Protein AF-A0A834L4Z8-F1 (afdb_monomer)

Foldseek 3Di:
DDDDDLVNLVVVLVVLVVVLVVLVVV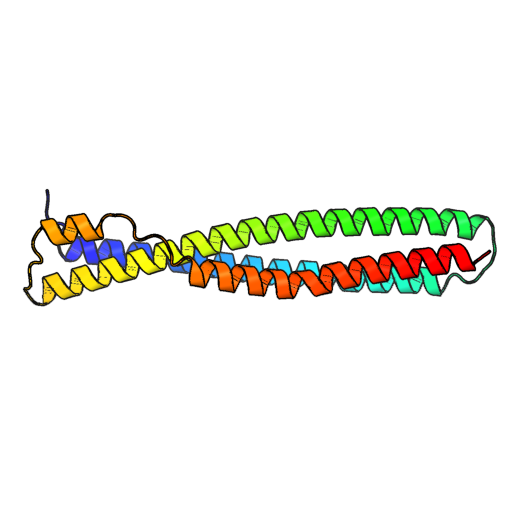LVVLVVVLVVLVVVLVVVLVVLVVVLVVPLDLDPVVLVVLVVSLVVLVVVVVVSVVVNVVSVVVNLVSVQVSLLSVVVSVVSVVVSVCVVVVNDDDVVVVVVVPPSDHRDVVVVVVVVVVVCVVVVVVVVVSVVSSVVSVVSSVVSD

Solvent-accessible surface area (backbone atoms only — not comparable to full-atom values): 9786 Å² total; per-residue (Å²): 132,86,81,78,50,72,67,56,52,52,52,53,51,53,52,50,52,54,54,49,54,53,51,52,53,52,52,54,50,52,51,53,52,50,51,52,54,51,54,53,48,54,54,50,53,52,52,53,51,51,56,58,68,71,62,77,65,93,48,75,67,49,56,56,52,50,56,52,51,51,53,49,51,52,52,51,51,52,50,47,53,52,51,51,52,53,49,47,56,52,50,52,52,51,50,51,55,48,55,52,52,52,50,55,50,51,53,52,49,52,50,53,52,32,59,73,69,69,51,77,72,57,71,70,58,52,59,63,62,64,55,75,74,71,78,61,63,63,63,55,50,54,51,52,50,53,53,48,63,60,46,48,60,53,53,51,49,52,53,51,51,52,49,51,52,50,50,58,64,60,72,73,111

Sequence (173 aa):
MEYLSVEQLKVKYKENSLTLGKQVKLVQYNETKAGQILVSYVLFVAVMFSLITSSSSSSFILQRIRWVLLSQILLISASFWLAITMVIKRLVGAKYHYELSLMVRQMLLEEILTVQNGQMKSPEQQQAGGRLAKPDPVRLRQWYTNLFAILSPLIAFTVLTLYACIVILLDGK

Nearest PDB structures (foldseek):
  8to0-assembly1_GU  TM=4.182E-01  e=1.068E+00  Mus musculus
  7rro-assembly1_D9  TM=4.859E-01  e=4.827E+00  Bos taurus
  8i4v-assembly1_A  TM=2.763E-01  e=3.650E+00  Saccharomyces cerevisiae S288C
  5nnv-assembly2_B  TM=2.037E-01  e=4.082E+00  Bacillus subtilis subsp. subtilis str. 168

Radius of gyration: 26.4 Å; Cα contacts (8 Å, |Δi|>4): 42; chains: 1; bounding box: 63×27×73 Å

Organism: Rhododendron simsii (NCBI:txid118357)

pLDDT: mean 80.58, std 8.71, range [48.0, 90.94]

Mean predicted aligned error: 8.44 Å

Secondary structure (DSSP, 8-state):
-PPPPHHHHHHHHHHHHHHHHHHHHHHHHHHHHHHHHHHHHHHHHHHHHHHHHH-----HHHHHHHHHHHHHHHHHHHHHHHHHHHHHHHHHHHHHHHHHHHHHHHHHHHHHHHHHTT----HHHHHHHTS-PPPPHHHHHHHHHHHHHHHHHHHHHHHHHHHHHHHHHHHT-

Structure (mmCIF, N/CA/C/O backbone):
data_AF-A0A834L4Z8-F1
#
_entry.id   AF-A0A834L4Z8-F1
#
loop_
_atom_site.group_PDB
_atom_site.id
_atom_site.type_symbol
_atom_site.label_atom_id
_atom_site.label_alt_id
_atom_site.label_comp_id
_atom_site.label_asym_id
_atom_site.label_entity_id
_atom_site.label_seq_id
_atom_site.pdbx_PDB_ins_code
_atom_site.Cartn_x
_atom_site.Cartn_y
_atom_site.Cartn_z
_atom_site.occupancy
_at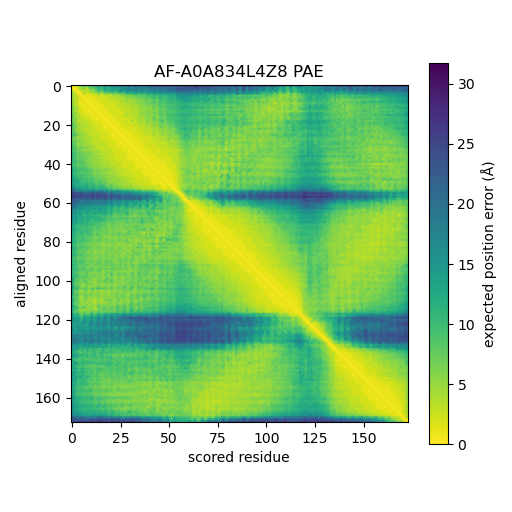om_site.B_iso_or_equiv
_atom_site.auth_seq_id
_atom_site.auth_comp_id
_atom_site.auth_asym_id
_atom_site.auth_atom_id
_atom_site.pdbx_PDB_model_num
ATOM 1 N N . MET A 1 1 ? -15.821 -10.600 40.705 1.00 48.00 1 MET A N 1
ATOM 2 C CA . MET A 1 1 ? -15.851 -9.778 39.480 1.00 48.00 1 MET A CA 1
ATOM 3 C C . MET A 1 1 ? -16.443 -8.441 39.872 1.00 48.00 1 MET A C 1
ATOM 5 O O . MET A 1 1 ? -17.597 -8.419 40.277 1.00 48.00 1 MET A O 1
ATOM 9 N N . GLU A 1 2 ? -15.650 -7.371 39.865 1.00 61.53 2 GLU A N 1
ATOM 10 C CA . GLU A 1 2 ? -16.188 -6.015 40.013 1.00 61.53 2 GLU A CA 1
ATOM 11 C C . GLU A 1 2 ? -16.971 -5.666 38.746 1.00 61.53 2 GLU A C 1
ATOM 13 O O . GLU A 1 2 ? -16.432 -5.735 37.641 1.00 61.53 2 GLU A O 1
ATOM 18 N N . TYR A 1 3 ? -18.252 -5.334 38.901 1.00 64.19 3 TYR A N 1
ATOM 19 C CA . TYR A 1 3 ? -19.038 -4.758 37.817 1.00 64.19 3 TYR A CA 1
ATOM 20 C C . TYR A 1 3 ? -18.479 -3.364 37.528 1.00 64.19 3 TYR A C 1
ATOM 22 O O . TYR A 1 3 ? -18.504 -2.500 38.405 1.00 64.19 3 TYR A O 1
ATOM 30 N N . LEU A 1 4 ? -17.959 -3.144 36.315 1.00 73.94 4 LEU A N 1
ATOM 31 C CA . LEU A 1 4 ? -17.589 -1.795 35.893 1.00 73.94 4 LEU A CA 1
ATOM 32 C C . LEU A 1 4 ? -18.843 -0.916 35.893 1.00 73.94 4 LEU A C 1
ATOM 34 O O . LEU A 1 4 ? -19.868 -1.290 35.319 1.00 73.94 4 LEU A O 1
ATOM 38 N N . SER A 1 5 ? -18.753 0.266 36.501 1.00 87.06 5 SER A N 1
ATOM 39 C CA . SER A 1 5 ? -19.861 1.219 36.476 1.00 87.06 5 SER A CA 1
ATOM 40 C C . SER A 1 5 ? -20.096 1.736 35.051 1.00 87.06 5 SER A C 1
ATOM 42 O O . SER A 1 5 ? -19.189 1.765 34.209 1.00 87.06 5 SER A O 1
ATOM 44 N N . VAL A 1 6 ? -21.320 2.185 34.769 1.00 82.56 6 VAL A N 1
ATOM 45 C CA . VAL A 1 6 ? -21.689 2.759 33.463 1.00 82.56 6 VAL A CA 1
ATOM 46 C C . VAL A 1 6 ? -20.774 3.937 33.099 1.00 82.56 6 VAL A C 1
ATOM 48 O O . VAL A 1 6 ? -20.424 4.121 31.930 1.00 82.56 6 VAL A O 1
ATOM 51 N N . GLU A 1 7 ? -20.331 4.718 34.086 1.00 86.06 7 GLU A N 1
ATOM 52 C CA . GLU A 1 7 ? -19.358 5.795 33.899 1.00 86.06 7 GLU A CA 1
ATOM 53 C C . GLU A 1 7 ? -18.013 5.266 33.396 1.00 86.06 7 GLU A C 1
ATOM 55 O O . GLU A 1 7 ? -17.454 5.827 32.450 1.00 86.06 7 GLU A O 1
ATOM 60 N N . GLN A 1 8 ? -17.510 4.165 33.961 1.00 88.31 8 GLN A N 1
ATOM 61 C CA . GLN A 1 8 ? -16.245 3.573 33.526 1.00 88.31 8 GLN A CA 1
ATOM 62 C C . GLN A 1 8 ? -16.332 3.042 32.086 1.00 88.31 8 GLN A C 1
ATOM 64 O O . GLN A 1 8 ? -15.398 3.249 31.305 1.00 88.31 8 GLN A O 1
ATOM 69 N N . LEU A 1 9 ? -17.464 2.445 31.681 1.00 82.06 9 LEU A N 1
ATOM 70 C CA . LEU A 1 9 ? -17.686 2.053 30.280 1.00 82.06 9 LEU A CA 1
ATOM 71 C C . LEU A 1 9 ? -17.689 3.260 29.334 1.00 82.06 9 LEU A C 1
ATOM 73 O O . LEU A 1 9 ? -17.072 3.206 28.268 1.00 82.06 9 LEU A O 1
ATOM 77 N N . LYS A 1 10 ? -18.335 4.370 29.718 1.00 85.62 10 LYS A N 1
ATOM 78 C CA . LYS A 1 10 ? -18.343 5.606 28.915 1.00 85.62 10 LYS A CA 1
ATOM 79 C C . LYS A 1 10 ? -16.939 6.187 28.748 1.00 85.62 10 LYS A C 1
ATOM 81 O O . LYS A 1 10 ? -16.583 6.607 27.644 1.00 85.62 10 LYS A O 1
ATOM 86 N N . VAL A 1 11 ? -16.131 6.186 29.811 1.00 90.94 11 VAL A N 1
ATOM 87 C CA . VAL A 1 11 ? -14.728 6.629 29.757 1.00 90.94 11 VAL A CA 1
ATOM 88 C C . VAL A 1 11 ? -13.924 5.741 28.806 1.00 90.94 11 VAL A C 1
ATOM 90 O O . VAL A 1 11 ? -13.293 6.258 27.882 1.00 90.94 11 VAL A O 1
ATOM 93 N N . LYS A 1 12 ? -14.028 4.414 28.947 1.00 84.38 12 LYS A N 1
ATOM 94 C CA . LYS A 1 12 ? -13.328 3.442 28.092 1.00 84.38 12 LYS A CA 1
ATOM 95 C C . LYS A 1 12 ? -13.736 3.557 26.620 1.00 84.38 12 LYS A C 1
ATOM 97 O O . LYS A 1 12 ? -12.896 3.486 25.724 1.00 84.38 12 LYS A O 1
ATOM 102 N N . TYR A 1 13 ? -15.018 3.796 26.351 1.00 83.75 13 TYR A N 1
ATOM 103 C CA . TYR A 1 13 ? -15.517 4.053 25.001 1.00 83.75 13 TYR A CA 1
ATOM 104 C C . TYR A 1 13 ? -14.911 5.329 24.395 1.00 83.75 13 TYR A C 1
ATOM 106 O O . TYR A 1 13 ? -14.468 5.322 23.242 1.00 83.75 13 TYR A O 1
ATOM 114 N N . LYS A 1 14 ? -14.847 6.420 25.170 1.00 89.44 14 LYS A N 1
ATOM 115 C CA . LYS A 1 14 ? -14.246 7.686 24.730 1.00 89.44 14 LYS A CA 1
ATOM 116 C C . LYS A 1 14 ? -12.755 7.518 24.430 1.00 89.44 14 LYS A C 1
ATOM 118 O O . LYS A 1 14 ? -12.295 7.980 23.386 1.00 89.44 14 LYS A O 1
ATOM 123 N N . GLU A 1 15 ? -12.022 6.809 25.281 1.00 88.81 15 GLU A N 1
ATOM 124 C CA . GLU A 1 15 ? -10.606 6.496 25.068 1.00 88.81 15 GLU A CA 1
ATOM 125 C C . GLU A 1 15 ? -10.387 5.664 23.795 1.00 88.81 15 GLU A C 1
ATOM 127 O O . GLU A 1 15 ? -9.592 6.044 22.930 1.00 88.81 15 GLU A O 1
ATOM 132 N N . ASN A 1 16 ? -11.169 4.597 23.603 1.00 81.81 16 ASN A N 1
ATOM 133 C CA . ASN A 1 16 ? -11.117 3.791 22.382 1.00 81.81 16 ASN A CA 1
ATOM 134 C C . ASN A 1 16 ? -11.416 4.620 21.127 1.00 81.81 16 ASN A C 1
ATOM 136 O O . ASN A 1 16 ? -10.770 4.426 20.097 1.00 81.81 16 ASN A O 1
ATOM 140 N N . SER A 1 17 ? -12.352 5.572 21.194 1.00 83.19 17 SER A N 1
ATOM 141 C CA . SER A 1 17 ? -12.667 6.445 20.056 1.00 83.19 17 SER A CA 1
ATOM 142 C C . SER A 1 17 ? -11.496 7.353 19.660 1.00 83.19 17 SER A C 1
ATOM 144 O O . SER A 1 17 ? -11.233 7.541 18.469 1.00 83.19 17 SER A O 1
ATOM 146 N N . LEU A 1 18 ? -10.741 7.856 20.644 1.00 89.75 18 LEU A N 1
ATOM 147 C CA . LEU A 1 18 ? -9.545 8.667 20.414 1.00 89.75 18 LEU A CA 1
ATOM 148 C C . LEU A 1 18 ? -8.426 7.833 19.783 1.00 89.75 18 LEU A C 1
ATOM 150 O O . LEU A 1 18 ? -7.789 8.277 18.824 1.00 89.75 18 LEU A O 1
ATOM 154 N N . THR A 1 19 ? -8.212 6.613 20.278 1.00 86.44 19 THR A N 1
ATOM 155 C CA . THR A 1 19 ? -7.220 5.678 19.728 1.00 86.44 19 THR A CA 1
ATOM 156 C C . THR A 1 19 ? -7.562 5.275 18.294 1.00 86.44 19 THR A C 1
ATOM 158 O O . THR A 1 19 ? -6.691 5.307 17.422 1.00 86.44 19 THR A O 1
ATOM 161 N N . LEU A 1 20 ? -8.839 5.000 18.013 1.00 84.31 20 LEU A N 1
ATOM 162 C CA . LEU A 1 20 ? -9.323 4.710 16.663 1.00 84.31 20 LEU A CA 1
ATOM 163 C C . LEU A 1 20 ? -9.071 5.893 15.717 1.00 84.31 20 LEU A C 1
ATOM 165 O O . LEU A 1 20 ? -8.568 5.705 14.613 1.00 84.31 20 LEU A O 1
ATOM 169 N N . GLY A 1 21 ? -9.353 7.121 16.164 1.00 85.69 21 GLY A N 1
ATOM 170 C CA . GLY A 1 21 ? -9.096 8.330 15.380 1.00 85.69 21 GLY A CA 1
ATOM 171 C C . GLY A 1 21 ? -7.621 8.494 15.000 1.00 85.69 21 GLY A C 1
ATOM 172 O O . GLY A 1 21 ? -7.310 8.861 13.866 1.00 85.69 21 GLY A O 1
ATOM 173 N N . LYS A 1 22 ? -6.694 8.167 15.912 1.00 88.25 22 LYS A N 1
ATOM 174 C CA . LYS A 1 22 ? -5.250 8.161 15.618 1.00 88.25 22 LYS A CA 1
ATOM 175 C C . LYS A 1 22 ? -4.880 7.088 14.589 1.00 88.25 22 LYS A C 1
ATOM 177 O O . LYS A 1 22 ? -4.112 7.375 13.672 1.00 88.25 22 LYS A O 1
ATOM 182 N N . GLN A 1 23 ? -5.442 5.883 14.700 1.00 81.56 23 GLN A N 1
ATOM 183 C CA . GLN A 1 23 ? -5.189 4.800 13.742 1.00 81.56 23 GLN A CA 1
ATOM 184 C C . GLN A 1 23 ? -5.714 5.126 12.341 1.00 81.56 23 GLN A C 1
ATOM 186 O O . GLN A 1 23 ? -4.998 4.909 11.369 1.00 81.56 23 GLN A O 1
ATOM 191 N N . VAL A 1 24 ? -6.912 5.710 12.226 1.00 83.81 24 VAL A N 1
ATOM 192 C CA . VAL A 1 24 ? -7.477 6.128 10.930 1.00 83.81 24 VAL A CA 1
ATOM 193 C C . VAL A 1 24 ? -6.555 7.129 10.231 1.00 83.81 24 VAL A C 1
ATOM 195 O O . VAL A 1 24 ? -6.238 6.952 9.056 1.00 83.81 24 VAL A O 1
ATOM 198 N N . LYS A 1 25 ? -6.046 8.128 10.964 1.00 88.94 25 LYS A N 1
ATOM 199 C CA . LYS A 1 25 ? -5.085 9.099 10.417 1.00 88.94 25 LYS A CA 1
ATOM 200 C C . LYS A 1 25 ? -3.780 8.437 9.966 1.00 88.94 25 LYS A C 1
ATOM 202 O O . LYS A 1 25 ? -3.255 8.790 8.915 1.00 88.94 25 LYS A O 1
ATOM 207 N N . LEU A 1 26 ? -3.265 7.465 10.726 1.00 83.25 26 LEU A N 1
ATOM 208 C CA . LEU A 1 26 ? -2.064 6.708 10.348 1.00 83.25 26 LEU A CA 1
ATOM 209 C C . LEU A 1 26 ? -2.276 5.870 9.082 1.00 83.25 26 LEU A C 1
ATOM 211 O O . LEU A 1 26 ? -1.379 5.804 8.243 1.00 83.25 26 LEU A O 1
ATOM 215 N N . VAL A 1 27 ? -3.448 5.248 8.928 1.00 80.81 27 VAL A N 1
ATOM 216 C CA . VAL A 1 27 ? -3.799 4.490 7.720 1.00 80.81 27 VAL A CA 1
ATOM 217 C C . VAL A 1 27 ? -3.859 5.420 6.509 1.00 80.81 27 VAL A C 1
ATOM 219 O O . VAL A 1 27 ? -3.163 5.158 5.533 1.00 80.81 27 VAL A O 1
ATOM 222 N N . 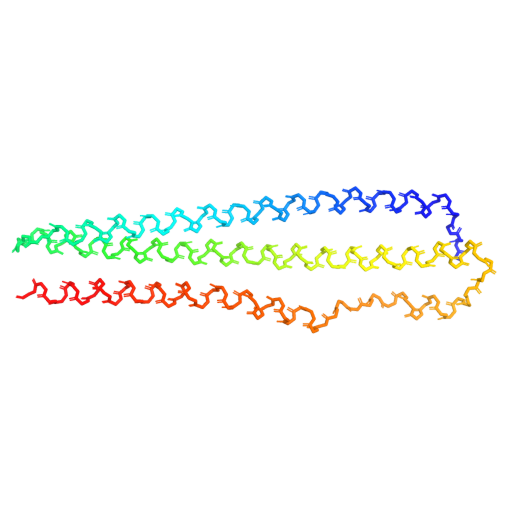GLN A 1 28 ? -4.580 6.543 6.602 1.00 85.62 28 GLN A N 1
ATOM 223 C CA . GLN A 1 28 ? -4.676 7.530 5.517 1.00 85.62 28 GLN A CA 1
ATOM 224 C C . GLN A 1 28 ? -3.314 8.124 5.133 1.00 85.62 28 GLN A C 1
ATOM 226 O O . GLN A 1 28 ? -3.005 8.290 3.951 1.00 85.62 28 GLN A O 1
ATOM 231 N N . TYR A 1 29 ? -2.468 8.419 6.123 1.00 86.94 29 TYR A N 1
ATOM 232 C CA . TYR A 1 29 ? -1.110 8.898 5.879 1.00 86.94 29 TYR A CA 1
ATOM 233 C C . TYR A 1 29 ? -0.268 7.858 5.126 1.00 86.94 29 TYR A C 1
ATOM 235 O O . TYR A 1 29 ? 0.390 8.187 4.139 1.00 86.94 29 TYR A O 1
ATOM 243 N N . ASN A 1 30 ? -0.308 6.592 5.557 1.00 80.50 30 ASN A N 1
ATOM 244 C CA . ASN A 1 30 ? 0.426 5.513 4.896 1.00 80.50 30 ASN A CA 1
ATOM 245 C C . ASN A 1 30 ? -0.098 5.233 3.483 1.00 80.50 30 ASN A C 1
ATOM 247 O O . ASN A 1 30 ? 0.703 4.960 2.594 1.00 80.50 30 ASN A O 1
ATOM 251 N N . GLU A 1 31 ? -1.408 5.333 3.266 1.00 79.88 31 GLU A N 1
AT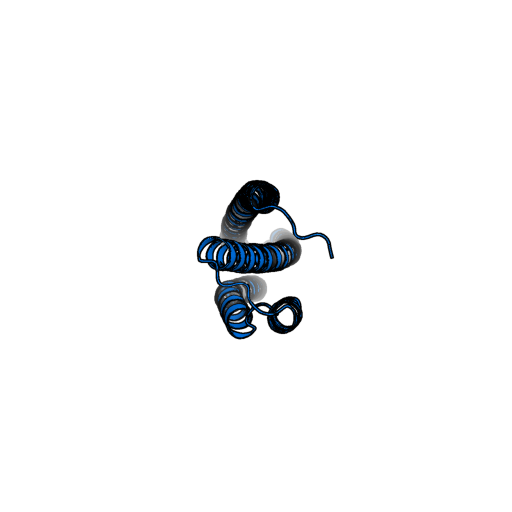OM 252 C CA . GLU A 1 31 ? -2.041 5.200 1.952 1.00 79.88 31 GLU A CA 1
ATOM 253 C C . GLU A 1 31 ? -1.585 6.313 0.999 1.00 79.88 31 GLU A C 1
ATOM 255 O O . GLU A 1 31 ? -1.117 6.036 -0.105 1.00 79.88 31 GLU A O 1
ATOM 260 N N . THR A 1 32 ? -1.593 7.564 1.466 1.00 87.25 32 THR A N 1
ATOM 261 C CA . THR A 1 32 ? -1.098 8.715 0.694 1.00 87.25 32 THR A CA 1
ATOM 262 C C . THR A 1 32 ? 0.383 8.550 0.348 1.00 87.25 32 THR A C 1
ATOM 264 O O . THR A 1 32 ? 0.792 8.754 -0.795 1.00 87.25 32 THR A O 1
ATOM 267 N N . LYS A 1 33 ? 1.199 8.124 1.319 1.00 84.38 33 LYS A N 1
ATOM 268 C CA . LYS A 1 33 ? 2.632 7.884 1.122 1.00 84.38 33 LYS A CA 1
ATOM 269 C C . LYS A 1 33 ? 2.896 6.743 0.136 1.00 84.38 33 LYS A C 1
ATOM 271 O O . LYS A 1 33 ? 3.808 6.847 -0.680 1.00 84.38 33 LYS A O 1
ATOM 276 N N . ALA A 1 34 ? 2.098 5.676 0.181 1.00 80.62 34 ALA A N 1
ATOM 277 C CA . ALA A 1 34 ? 2.165 4.583 -0.786 1.00 80.62 34 ALA A CA 1
ATOM 278 C C . ALA A 1 34 ? 1.857 5.080 -2.205 1.00 80.62 34 ALA A C 1
ATOM 280 O O . ALA A 1 34 ? 2.602 4.774 -3.135 1.00 80.62 34 ALA A O 1
ATOM 281 N N . GLY A 1 35 ? 0.814 5.904 -2.350 1.00 83.38 35 GLY A N 1
ATOM 282 C CA . GLY A 1 35 ? 0.462 6.546 -3.615 1.00 83.38 35 GLY A CA 1
ATOM 283 C C . GLY A 1 35 ? 1.586 7.432 -4.155 1.00 83.38 35 GLY A C 1
ATOM 284 O O . GLY A 1 35 ? 1.944 7.326 -5.324 1.00 83.38 35 GLY A O 1
ATOM 285 N N . GLN A 1 36 ? 2.215 8.244 -3.303 1.00 86.44 36 GLN A N 1
ATOM 286 C CA . GLN A 1 36 ? 3.358 9.076 -3.699 1.00 86.44 36 GLN A CA 1
ATOM 287 C C . GLN A 1 36 ? 4.558 8.248 -4.182 1.00 86.44 36 GLN A C 1
ATOM 289 O O . GLN A 1 36 ? 5.168 8.601 -5.189 1.00 86.44 36 GLN A O 1
ATOM 294 N N . ILE A 1 37 ? 4.881 7.142 -3.499 1.00 83.25 37 ILE A N 1
ATOM 295 C CA . ILE A 1 37 ? 5.957 6.221 -3.910 1.00 83.25 37 ILE A CA 1
ATOM 296 C C . ILE A 1 37 ? 5.628 5.558 -5.255 1.00 83.25 37 ILE A C 1
ATOM 298 O O . ILE A 1 37 ? 6.510 5.375 -6.091 1.00 83.25 37 ILE A O 1
ATOM 302 N N . LEU A 1 38 ? 4.361 5.208 -5.483 1.00 83.19 38 LEU A N 1
ATOM 303 C CA . LEU A 1 38 ? 3.918 4.631 -6.748 1.00 83.19 38 LEU A CA 1
ATOM 304 C C . LEU A 1 38 ? 4.068 5.630 -7.903 1.00 83.19 38 LEU A C 1
ATOM 306 O O . LEU A 1 38 ? 4.641 5.291 -8.936 1.00 83.19 38 LEU A O 1
ATOM 310 N N . VAL A 1 39 ? 3.600 6.868 -7.717 1.00 84.88 39 VAL A N 1
ATOM 311 C CA . VAL A 1 39 ? 3.697 7.927 -8.734 1.00 84.88 39 VAL A CA 1
ATOM 312 C C . VAL A 1 39 ? 5.157 8.249 -9.054 1.00 84.88 39 VAL A C 1
ATOM 314 O O . VAL A 1 39 ? 5.516 8.347 -10.228 1.00 84.88 39 VAL A O 1
ATOM 317 N N . SER A 1 40 ? 6.020 8.366 -8.039 1.00 86.06 40 SER A N 1
ATOM 318 C CA . SER A 1 40 ? 7.442 8.648 -8.259 1.00 86.06 40 SER A CA 1
ATOM 319 C C . SER A 1 40 ? 8.155 7.512 -8.995 1.00 86.06 40 SER A C 1
ATOM 321 O O . SER A 1 40 ? 8.965 7.782 -9.881 1.00 86.06 40 SER A O 1
ATOM 323 N N . TYR A 1 41 ? 7.811 6.254 -8.702 1.00 86.56 41 TYR A N 1
ATOM 324 C CA . TYR A 1 41 ? 8.338 5.095 -9.422 1.00 86.56 41 TYR A CA 1
ATOM 325 C C . TYR A 1 41 ? 7.931 5.094 -10.900 1.00 86.56 41 TYR A C 1
ATOM 327 O O . TYR A 1 41 ? 8.790 4.934 -11.765 1.00 86.56 41 TYR A O 1
ATOM 335 N N . VAL A 1 42 ? 6.649 5.322 -11.208 1.00 83.69 42 VAL A N 1
ATOM 336 C CA . VAL A 1 42 ? 6.153 5.350 -12.596 1.00 83.69 42 VAL A CA 1
ATOM 337 C C . VAL A 1 42 ? 6.823 6.464 -13.403 1.00 83.69 42 VAL A C 1
ATOM 339 O O . VAL A 1 42 ? 7.287 6.218 -14.517 1.00 83.69 42 VAL A O 1
ATOM 342 N N . LEU A 1 43 ? 6.939 7.667 -12.830 1.00 86.88 43 LEU A N 1
ATOM 343 C CA . LEU A 1 43 ? 7.640 8.784 -13.471 1.00 86.88 43 LEU A CA 1
ATOM 344 C C . LEU A 1 43 ? 9.114 8.458 -13.721 1.00 86.88 43 LEU A C 1
ATOM 346 O O . LEU A 1 43 ? 9.623 8.704 -14.813 1.00 86.88 43 LEU A O 1
ATOM 350 N N . PHE A 1 44 ? 9.793 7.863 -12.740 1.00 85.25 44 PHE A N 1
ATOM 351 C CA . PHE A 1 44 ? 11.189 7.469 -12.884 1.00 85.25 44 PHE A CA 1
ATOM 352 C C . PHE A 1 44 ? 11.384 6.440 -14.008 1.00 85.25 44 PHE A C 1
ATOM 354 O O . PHE A 1 44 ? 12.264 6.608 -14.853 1.00 85.25 44 P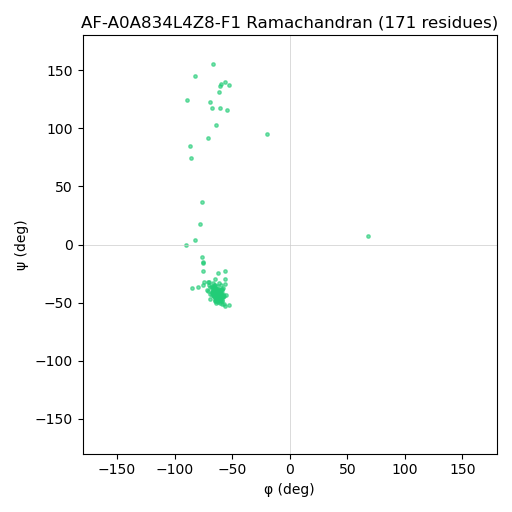HE A O 1
ATOM 361 N N . VAL A 1 45 ? 10.539 5.404 -14.062 1.00 83.50 45 VAL A N 1
ATOM 362 C CA . VAL A 1 45 ? 10.580 4.390 -15.128 1.00 83.50 45 VAL A CA 1
ATOM 363 C C . VAL A 1 45 ? 10.356 5.028 -16.503 1.00 83.50 45 VAL A C 1
ATOM 365 O O . VAL A 1 45 ? 11.097 4.721 -17.436 1.00 83.50 45 VAL A O 1
ATOM 368 N N . ALA A 1 46 ? 9.404 5.958 -16.630 1.00 83.12 46 ALA A N 1
ATOM 369 C CA . ALA A 1 46 ? 9.137 6.664 -17.884 1.00 83.12 46 ALA A CA 1
ATOM 370 C C . ALA A 1 46 ? 10.327 7.525 -18.356 1.00 83.12 46 ALA A C 1
ATOM 372 O O . ALA A 1 46 ? 10.662 7.524 -19.546 1.00 83.12 46 ALA A O 1
ATOM 373 N N . VAL A 1 47 ? 11.005 8.220 -17.434 1.00 86.38 47 VAL A N 1
ATOM 374 C CA . VAL A 1 47 ? 12.220 8.996 -17.740 1.00 86.38 47 VAL A CA 1
ATOM 375 C C . VAL A 1 47 ? 13.344 8.076 -18.211 1.00 86.38 47 VAL A C 1
ATOM 377 O O . VAL A 1 47 ? 13.938 8.324 -19.259 1.00 86.38 47 VAL A O 1
ATOM 380 N N . MET A 1 48 ? 13.603 6.981 -17.491 1.00 80.38 48 MET A N 1
ATOM 381 C CA . MET A 1 48 ? 14.644 6.020 -17.871 1.00 80.38 48 MET A CA 1
ATOM 382 C C . MET A 1 48 ? 14.365 5.389 -19.237 1.00 80.38 48 MET A C 1
ATOM 384 O O . MET A 1 48 ? 15.270 5.279 -20.062 1.00 80.38 48 MET A O 1
ATOM 388 N N . PHE A 1 49 ? 13.110 5.033 -19.514 1.00 78.94 49 PHE A N 1
ATOM 389 C CA . PHE A 1 49 ? 12.707 4.492 -20.809 1.00 78.94 49 PHE A CA 1
ATOM 390 C C . PHE A 1 49 ? 12.918 5.500 -21.953 1.00 78.94 49 PHE A C 1
ATOM 392 O O . PHE A 1 49 ? 13.432 5.146 -23.016 1.00 78.94 49 PHE A O 1
ATOM 399 N N . SER A 1 50 ? 12.608 6.778 -21.718 1.00 81.19 50 SER A N 1
ATOM 400 C CA . SER A 1 50 ? 12.842 7.862 -22.686 1.00 81.19 50 SER A CA 1
ATOM 401 C C . SER A 1 50 ? 14.337 8.081 -22.967 1.00 81.19 50 SER A C 1
ATOM 403 O O . SER A 1 50 ? 14.738 8.298 -24.115 1.00 81.19 50 SER A O 1
ATOM 405 N N . LEU A 1 51 ? 15.188 7.962 -21.942 1.00 81.56 51 LEU A N 1
ATOM 406 C CA . LEU A 1 51 ? 16.647 8.043 -22.090 1.00 81.56 51 LEU A CA 1
ATOM 407 C C . LEU A 1 51 ? 17.210 6.868 -22.899 1.00 81.56 51 LEU A C 1
ATOM 409 O O . LEU A 1 51 ? 18.093 7.061 -23.731 1.00 81.56 51 LEU A O 1
ATOM 413 N N . ILE A 1 52 ? 16.677 5.659 -22.697 1.00 78.25 52 ILE A N 1
ATOM 414 C CA . ILE A 1 52 ? 17.079 4.475 -23.469 1.00 78.25 52 ILE A CA 1
ATOM 415 C C . ILE A 1 52 ? 16.675 4.630 -24.939 1.00 78.25 52 ILE A C 1
ATOM 417 O O . ILE A 1 52 ? 17.487 4.371 -25.826 1.00 78.25 52 ILE A O 1
ATOM 421 N N . THR A 1 53 ? 15.450 5.093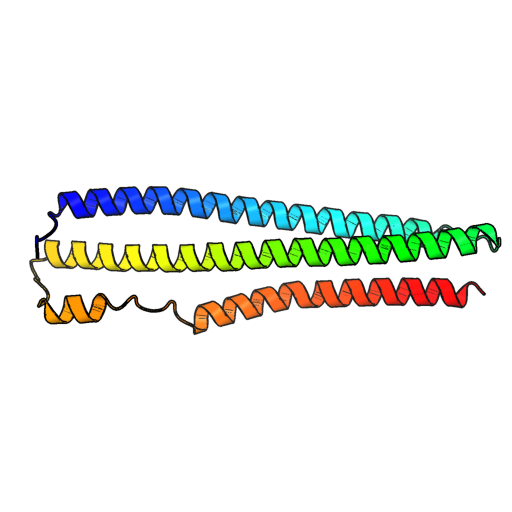 -25.196 1.00 79.56 53 THR A N 1
ATOM 422 C CA . THR A 1 53 ? 14.889 5.199 -26.555 1.00 79.56 53 THR A CA 1
ATOM 423 C C . THR A 1 53 ? 15.561 6.294 -27.389 1.00 79.56 53 THR A C 1
ATOM 425 O O . THR A 1 53 ? 15.753 6.127 -28.589 1.00 79.56 53 THR A O 1
ATOM 428 N N . SER A 1 54 ? 15.970 7.405 -26.769 1.00 78.94 54 SER A N 1
ATOM 429 C CA . SER A 1 54 ? 16.647 8.512 -27.469 1.00 78.94 54 SER A CA 1
ATOM 430 C C . SER A 1 54 ? 18.114 8.222 -27.826 1.00 78.94 54 SER A C 1
ATOM 432 O O . SER A 1 54 ? 18.695 8.897 -28.676 1.00 78.94 54 SER A O 1
ATOM 434 N N . SER A 1 55 ? 18.722 7.196 -27.225 1.00 68.19 55 SER A N 1
ATOM 435 C CA . SER A 1 55 ? 20.111 6.791 -27.466 1.00 68.19 55 SER A CA 1
ATOM 436 C C . SER A 1 55 ? 20.224 5.843 -28.673 1.00 68.19 55 SER A C 1
ATOM 438 O O . SER A 1 55 ? 20.414 4.636 -28.514 1.00 68.19 55 SER A O 1
ATOM 440 N N . SER A 1 56 ? 20.091 6.373 -29.895 1.00 61.66 56 SER A N 1
ATOM 441 C CA . SER A 1 56 ? 20.126 5.591 -31.150 1.00 61.66 56 SER A CA 1
ATOM 442 C C . SER A 1 56 ? 21.520 5.415 -31.782 1.00 61.66 56 SER A C 1
ATOM 444 O O . SER A 1 56 ? 21.642 4.769 -32.819 1.00 61.66 56 SER A O 1
ATOM 446 N N . SER A 1 57 ? 22.588 5.959 -31.188 1.00 64.94 57 SER A N 1
ATOM 447 C CA . SER A 1 57 ? 23.925 5.953 -31.807 1.00 64.94 57 SER A CA 1
ATOM 448 C C . SER A 1 57 ? 24.747 4.703 -31.448 1.00 64.94 57 SER A C 1
ATOM 450 O O . SER A 1 57 ? 24.995 4.413 -30.279 1.00 64.94 57 SER A O 1
ATOM 452 N N . SER A 1 58 ? 25.214 3.961 -32.452 1.00 64.25 58 SER A N 1
ATOM 453 C CA . SER A 1 58 ? 25.843 2.632 -32.346 1.00 64.25 58 SER A CA 1
ATOM 454 C C . SER A 1 58 ? 27.300 2.631 -31.845 1.00 64.25 58 SER A C 1
ATOM 456 O O . SER A 1 58 ? 28.130 1.856 -32.322 1.00 64.25 58 SER A O 1
ATOM 458 N N . SER A 1 59 ? 27.661 3.507 -30.905 1.00 76.25 59 SER A N 1
ATOM 459 C CA . SER A 1 59 ? 29.022 3.507 -30.354 1.00 76.25 59 SER A CA 1
ATOM 460 C C . SER A 1 59 ? 29.187 2.458 -29.247 1.00 76.25 59 SER A C 1
ATOM 462 O O . SER A 1 59 ? 28.296 2.233 -28.426 1.00 76.25 59 SER A O 1
ATOM 464 N N . PHE A 1 60 ? 30.374 1.851 -29.163 1.00 72.62 60 PHE A N 1
ATOM 465 C CA . PHE A 1 60 ? 30.744 0.893 -28.109 1.00 72.62 60 PHE A CA 1
ATOM 466 C C . PHE A 1 60 ? 30.580 1.482 -26.689 1.00 72.62 60 PHE A C 1
ATOM 468 O O . PHE A 1 60 ? 30.254 0.783 -25.728 1.00 72.62 60 PHE A O 1
ATOM 475 N N . ILE A 1 61 ? 30.745 2.805 -26.563 1.00 75.50 61 ILE A N 1
ATOM 476 C CA . ILE A 1 61 ? 30.537 3.562 -25.323 1.00 75.50 61 ILE A CA 1
ATOM 477 C C . ILE A 1 61 ? 29.053 3.542 -24.920 1.00 75.50 61 ILE A C 1
ATOM 479 O O . ILE A 1 61 ? 28.743 3.299 -23.751 1.00 75.50 61 ILE A O 1
ATOM 483 N N . LEU A 1 62 ? 28.130 3.705 -25.878 1.00 74.25 62 LEU A N 1
ATOM 484 C CA . LEU A 1 62 ? 26.688 3.612 -25.625 1.00 74.25 62 LEU A CA 1
ATOM 485 C C . LEU A 1 62 ? 26.270 2.213 -25.158 1.00 74.25 62 LEU A C 1
ATOM 487 O O . LEU A 1 62 ? 25.409 2.099 -24.285 1.00 74.25 62 LEU A O 1
ATOM 491 N N . GLN A 1 63 ? 26.895 1.150 -25.670 1.00 77.75 63 GLN A N 1
ATOM 492 C CA . GLN A 1 63 ? 26.593 -0.215 -25.232 1.00 77.75 63 GLN A CA 1
ATOM 493 C C . GLN A 1 63 ? 26.945 -0.436 -23.753 1.00 77.75 63 GLN A C 1
ATOM 495 O O . GLN A 1 63 ? 26.166 -1.041 -23.017 1.00 77.75 63 GLN A O 1
ATOM 500 N N . ARG A 1 64 ? 28.082 0.090 -23.279 1.00 79.81 64 ARG A N 1
ATOM 501 C CA . ARG A 1 64 ? 28.469 -0.017 -21.861 1.00 79.81 64 ARG A CA 1
ATOM 502 C C . ARG A 1 64 ? 27.525 0.776 -20.953 1.00 79.81 64 ARG A C 1
ATOM 504 O O . ARG A 1 64 ? 27.116 0.266 -19.913 1.00 79.81 64 ARG A O 1
ATOM 511 N N . ILE A 1 65 ? 27.138 1.983 -21.371 1.00 82.38 65 ILE A N 1
ATOM 512 C CA . ILE A 1 65 ? 26.172 2.833 -20.652 1.00 82.38 65 ILE A CA 1
ATOM 513 C C . ILE A 1 65 ? 24.808 2.135 -20.547 1.00 82.38 65 ILE A C 1
ATOM 515 O O . ILE A 1 65 ? 24.197 2.118 -19.482 1.00 82.38 65 ILE A O 1
ATOM 519 N N . ARG A 1 66 ? 24.362 1.483 -21.623 1.00 78.81 66 ARG A N 1
ATOM 520 C CA . ARG A 1 66 ? 23.114 0.712 -21.686 1.00 78.81 66 ARG A CA 1
ATOM 521 C C . ARG A 1 66 ? 23.023 -0.402 -20.630 1.00 78.81 66 ARG A C 1
ATOM 523 O O . ARG A 1 66 ? 21.996 -0.519 -19.964 1.00 78.81 66 ARG A O 1
ATOM 530 N N . TRP A 1 67 ? 24.092 -1.173 -20.412 1.00 82.56 67 TRP A N 1
ATOM 531 C CA . TRP A 1 67 ? 24.125 -2.205 -19.360 1.00 82.56 67 TRP A CA 1
ATOM 532 C C . TRP A 1 67 ? 24.090 -1.622 -17.944 1.00 82.56 67 TRP A C 1
ATOM 534 O O . TRP A 1 67 ? 23.440 -2.185 -17.061 1.00 82.56 67 TRP A O 1
ATOM 544 N N . VAL A 1 68 ? 24.748 -0.478 -17.727 1.00 85.06 68 VAL A N 1
ATOM 545 C CA . VAL A 1 68 ? 24.693 0.237 -16.442 1.00 85.06 68 VAL A CA 1
ATOM 546 C C . VAL A 1 68 ? 23.267 0.721 -16.162 1.00 85.06 68 VAL A C 1
ATOM 548 O O . VAL A 1 68 ? 22.762 0.507 -15.060 1.00 85.06 68 VAL A O 1
ATOM 551 N N . LEU A 1 69 ? 22.580 1.282 -17.165 1.00 81.75 69 LEU A N 1
ATOM 552 C CA . LEU A 1 69 ? 21.177 1.696 -17.047 1.00 81.75 69 LEU A CA 1
ATOM 553 C C . LEU A 1 69 ? 20.252 0.509 -16.745 1.00 81.75 69 LEU A C 1
ATOM 555 O O . LEU A 1 69 ? 19.393 0.620 -15.872 1.00 81.75 69 LEU A O 1
ATOM 559 N N . LEU A 1 70 ? 20.453 -0.643 -17.396 1.00 82.56 70 LEU A N 1
ATOM 560 C CA . LEU A 1 70 ? 19.687 -1.860 -17.103 1.00 82.56 70 LEU A CA 1
ATOM 561 C C . LEU A 1 70 ? 19.888 -2.318 -15.650 1.00 82.56 70 LEU A C 1
ATOM 563 O O . LEU A 1 70 ? 18.916 -2.598 -14.947 1.00 82.56 70 LEU A O 1
ATOM 567 N N . SER A 1 71 ? 21.139 -2.352 -15.182 1.00 87.00 71 SER A N 1
ATOM 568 C CA . SER A 1 71 ? 21.458 -2.696 -13.793 1.00 87.00 71 SER A CA 1
ATOM 569 C C . SER A 1 71 ? 20.803 -1.726 -12.807 1.00 87.00 71 SER A C 1
ATOM 571 O O . SER A 1 71 ? 20.310 -2.146 -11.760 1.00 87.00 71 SER A O 1
ATOM 573 N N . GLN A 1 72 ? 20.773 -0.433 -13.134 1.00 84.00 72 GLN A N 1
ATOM 574 C CA . GLN A 1 72 ? 20.133 0.585 -12.307 1.00 84.00 72 GLN A CA 1
ATOM 575 C C . GLN A 1 72 ? 18.607 0.406 -12.261 1.00 84.00 72 GLN A C 1
ATOM 577 O O . GLN A 1 72 ? 18.018 0.497 -11.185 1.00 84.00 72 GLN A O 1
ATOM 582 N N . ILE A 1 73 ? 17.967 0.085 -13.392 1.00 85.38 73 ILE A N 1
ATOM 583 C CA . ILE A 1 73 ? 16.525 -0.211 -13.459 1.00 85.38 73 ILE A CA 1
ATOM 584 C C . ILE A 1 73 ? 16.180 -1.431 -12.600 1.00 85.38 73 ILE A C 1
ATOM 586 O O . ILE A 1 73 ? 15.221 -1.381 -11.829 1.00 85.38 73 ILE A O 1
ATOM 590 N N . LEU A 1 74 ? 16.978 -2.502 -12.680 1.00 86.44 74 LEU A N 1
ATOM 591 C CA . LEU A 1 74 ? 16.800 -3.697 -11.851 1.00 86.44 74 LEU A CA 1
ATOM 592 C C . LEU A 1 74 ? 16.912 -3.375 -10.357 1.00 86.44 74 LEU A C 1
ATOM 594 O O . LEU A 1 74 ? 16.045 -3.775 -9.579 1.00 86.44 74 LEU A O 1
ATOM 598 N N . LEU A 1 75 ? 17.933 -2.611 -9.957 1.00 88.06 75 LEU A N 1
ATOM 599 C CA . LEU A 1 75 ? 18.142 -2.235 -8.557 1.00 88.06 75 LEU A CA 1
ATOM 600 C C . LEU A 1 75 ? 16.984 -1.384 -8.013 1.00 88.06 75 LEU A C 1
ATOM 602 O O . LEU A 1 75 ? 16.522 -1.594 -6.888 1.00 88.06 75 LEU A O 1
ATOM 606 N N . ILE A 1 76 ? 16.486 -0.441 -8.814 1.00 85.69 76 ILE A N 1
ATOM 607 C CA . ILE A 1 76 ? 15.375 0.437 -8.432 1.00 85.69 76 ILE A CA 1
ATOM 608 C C . ILE A 1 76 ? 14.061 -0.338 -8.384 1.00 85.69 76 ILE A C 1
ATOM 610 O O . ILE A 1 76 ? 13.291 -0.163 -7.443 1.00 85.69 76 ILE A O 1
ATOM 614 N N . SER A 1 77 ? 13.826 -1.246 -9.334 1.00 87.12 77 SER A N 1
ATOM 615 C CA . SER A 1 77 ? 12.674 -2.148 -9.297 1.00 87.12 77 SER A CA 1
ATOM 616 C C . SER A 1 77 ? 12.696 -3.029 -8.045 1.00 87.12 77 SER A C 1
ATOM 618 O O . SER A 1 77 ? 11.703 -3.086 -7.323 1.00 87.12 77 SER A O 1
ATOM 620 N N . ALA A 1 78 ? 13.836 -3.641 -7.711 1.00 87.25 78 ALA A N 1
ATOM 621 C CA . ALA A 1 78 ? 13.979 -4.439 -6.494 1.00 87.25 78 ALA A CA 1
ATOM 622 C C . ALA A 1 78 ? 13.735 -3.604 -5.223 1.00 87.25 78 ALA A C 1
ATOM 624 O O . ALA A 1 78 ? 12.999 -4.022 -4.327 1.00 87.25 78 ALA A O 1
ATOM 625 N N . SER A 1 79 ? 14.294 -2.391 -5.167 1.00 87.25 79 SER A N 1
ATOM 626 C CA . SER A 1 79 ? 14.089 -1.453 -4.054 1.00 87.25 79 SER A CA 1
ATOM 627 C C . SER A 1 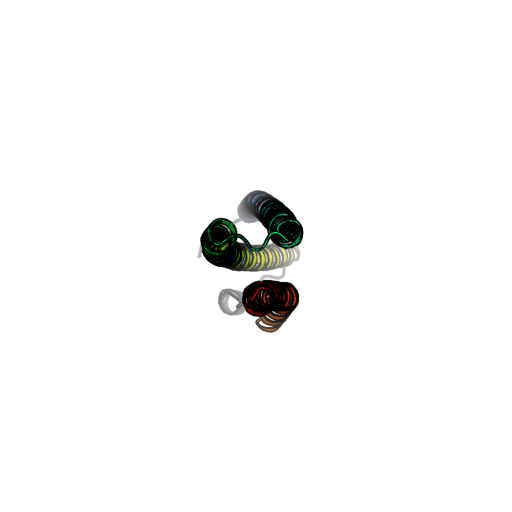79 ? 12.618 -1.053 -3.910 1.00 87.25 79 SER A C 1
ATOM 629 O O . SER A 1 79 ? 12.087 -1.003 -2.799 1.00 87.25 79 SER A O 1
ATOM 631 N N . PHE A 1 80 ? 11.932 -0.827 -5.030 1.00 86.25 80 PHE A N 1
ATOM 632 C CA . PHE A 1 80 ? 10.503 -0.540 -5.071 1.00 86.25 80 PHE A CA 1
ATOM 633 C C . PHE A 1 80 ? 9.665 -1.721 -4.556 1.00 86.25 80 PHE A C 1
ATOM 635 O O . PHE A 1 80 ? 8.789 -1.525 -3.713 1.00 86.25 80 PHE A O 1
ATOM 642 N N . TRP A 1 81 ? 9.977 -2.953 -4.969 1.00 87.25 81 TRP A N 1
ATOM 643 C CA . TRP A 1 81 ? 9.320 -4.163 -4.459 1.00 87.25 81 TRP A CA 1
ATOM 644 C C . TRP A 1 81 ? 9.528 -4.358 -2.949 1.00 87.25 81 TRP A C 1
ATOM 646 O O . TRP A 1 81 ? 8.605 -4.741 -2.223 1.00 87.25 81 TRP A O 1
ATOM 656 N N . LEU A 1 82 ? 10.712 -4.045 -2.425 1.00 87.69 82 LEU A N 1
ATOM 657 C CA . LEU A 1 82 ? 10.946 -4.059 -0.979 1.00 87.69 82 LEU A CA 1
ATOM 658 C C . LEU A 1 82 ? 10.120 -2.983 -0.261 1.00 87.69 82 LEU A C 1
ATOM 660 O O . LEU A 1 82 ? 9.474 -3.270 0.749 1.00 87.69 82 LEU A O 1
ATOM 664 N N . ALA A 1 83 ? 10.070 -1.764 -0.798 1.00 86.19 83 ALA A N 1
ATOM 665 C CA . ALA A 1 83 ? 9.276 -0.685 -0.219 1.00 86.19 83 ALA A CA 1
ATOM 666 C C . ALA A 1 83 ? 7.775 -1.019 -0.213 1.00 86.19 83 ALA A C 1
ATOM 668 O O . ALA A 1 83 ? 7.117 -0.880 0.821 1.00 86.19 83 ALA A O 1
ATOM 669 N N . ILE A 1 84 ? 7.235 -1.520 -1.330 1.00 84.12 84 ILE A N 1
ATOM 670 C CA . ILE A 1 84 ? 5.808 -1.838 -1.440 1.00 84.12 84 ILE A CA 1
ATOM 671 C C . ILE A 1 84 ? 5.425 -2.994 -0.516 1.00 84.12 84 ILE A C 1
ATOM 673 O O . ILE A 1 84 ? 4.414 -2.911 0.175 1.00 84.12 84 ILE A O 1
ATOM 677 N N . THR A 1 85 ? 6.258 -4.034 -0.400 1.00 85.50 85 THR A N 1
ATOM 678 C CA . THR A 1 85 ? 5.995 -5.152 0.521 1.00 85.50 85 THR A CA 1
ATOM 679 C C . THR A 1 85 ? 6.038 -4.715 1.985 1.00 85.50 85 THR A C 1
ATOM 681 O O . THR A 1 85 ? 5.197 -5.157 2.772 1.00 85.50 85 THR A O 1
ATOM 684 N N . MET A 1 86 ? 6.946 -3.808 2.367 1.00 85.00 86 MET A N 1
ATOM 685 C CA . MET A 1 86 ? 6.947 -3.209 3.708 1.00 85.00 86 MET A CA 1
ATOM 686 C C . MET A 1 86 ? 5.677 -2.394 3.977 1.00 85.00 86 MET A C 1
ATOM 688 O O . MET A 1 86 ? 5.084 -2.523 5.050 1.00 85.00 86 MET A O 1
ATOM 692 N N . VAL A 1 87 ? 5.241 -1.579 3.011 1.00 83.56 87 VAL A N 1
ATOM 693 C CA . VAL A 1 87 ? 4.002 -0.796 3.110 1.00 83.56 87 VAL A CA 1
ATOM 694 C C . VAL A 1 87 ? 2.790 -1.715 3.238 1.00 83.56 87 VAL A C 1
ATOM 696 O O . VAL A 1 87 ? 1.992 -1.522 4.151 1.00 83.56 87 VAL A O 1
ATOM 699 N N . ILE A 1 88 ? 2.688 -2.753 2.405 1.00 83.69 88 ILE A N 1
ATOM 700 C CA . ILE A 1 88 ? 1.613 -3.750 2.469 1.00 83.69 88 ILE A CA 1
ATOM 701 C C . ILE A 1 88 ? 1.586 -4.400 3.846 1.00 83.69 88 ILE A C 1
ATOM 703 O O . ILE A 1 88 ? 0.543 -4.392 4.485 1.00 83.69 88 ILE A O 1
ATOM 707 N N . LYS A 1 89 ? 2.718 -4.910 4.351 1.00 85.38 89 LYS A N 1
ATOM 708 C CA . LYS A 1 89 ? 2.779 -5.535 5.684 1.00 85.38 89 LYS A CA 1
ATOM 709 C C . LYS A 1 89 ? 2.276 -4.593 6.781 1.00 85.38 89 LYS A C 1
ATOM 711 O O . LYS A 1 89 ? 1.498 -5.010 7.636 1.00 85.38 89 LYS A O 1
ATOM 716 N N . ARG A 1 90 ? 2.674 -3.316 6.737 1.00 82.56 90 ARG A N 1
ATOM 717 C CA . ARG A 1 90 ? 2.192 -2.296 7.684 1.00 82.56 90 ARG A CA 1
ATOM 718 C C . ARG A 1 90 ? 0.699 -2.026 7.532 1.00 82.56 90 ARG A C 1
ATOM 720 O O . ARG A 1 90 ? 0.017 -1.874 8.539 1.00 82.56 90 ARG A O 1
ATOM 727 N N . LEU A 1 91 ? 0.190 -1.992 6.305 1.00 82.69 91 LEU A N 1
ATOM 728 C CA . LEU A 1 91 ? -1.216 -1.726 6.015 1.00 82.69 91 LEU A CA 1
ATOM 729 C C . LEU A 1 91 ? -2.111 -2.910 6.414 1.00 82.69 91 LEU A C 1
ATOM 731 O O . LEU A 1 91 ? -3.155 -2.688 7.019 1.00 82.69 91 LEU A O 1
ATOM 735 N N . VAL A 1 92 ? -1.660 -4.153 6.191 1.00 83.75 92 VAL A N 1
ATOM 736 C CA . VAL A 1 92 ? -2.287 -5.383 6.713 1.00 83.75 92 VAL A CA 1
ATOM 737 C C . VAL A 1 92 ? -2.385 -5.306 8.237 1.00 83.75 92 VAL A C 1
ATOM 739 O O . VAL A 1 92 ? -3.469 -5.463 8.792 1.00 83.75 92 VAL A O 1
ATOM 742 N N . GLY A 1 93 ? -1.263 -5.034 8.915 1.00 83.50 93 GLY A N 1
ATOM 743 C CA . GLY A 1 93 ? -1.227 -4.953 10.3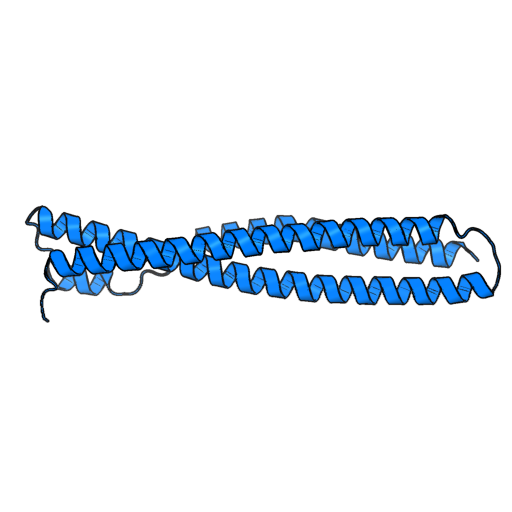75 1.00 83.50 93 GLY A CA 1
ATOM 744 C C . GLY A 1 93 ? -2.140 -3.851 10.913 1.00 83.50 93 GLY A C 1
ATOM 745 O O . GLY A 1 93 ? -2.946 -4.092 11.808 1.00 83.50 93 GLY A O 1
ATOM 746 N N . ALA A 1 94 ? -2.078 -2.655 10.325 1.00 82.50 94 ALA A N 1
ATOM 747 C CA . ALA A 1 94 ? -2.925 -1.534 10.718 1.00 82.50 94 ALA A CA 1
ATOM 748 C C . ALA A 1 94 ? -4.415 -1.836 10.508 1.00 82.50 94 ALA A C 1
ATOM 750 O O . ALA A 1 94 ? -5.225 -1.555 11.390 1.00 82.50 94 ALA A O 1
ATOM 751 N N . LYS A 1 95 ? -4.780 -2.454 9.379 1.00 82.50 95 LYS A N 1
ATOM 752 C CA . LYS A 1 95 ? -6.166 -2.834 9.094 1.00 82.50 95 LYS A CA 1
ATOM 753 C C . LYS A 1 95 ? -6.670 -3.917 10.045 1.00 82.50 95 LYS A C 1
ATOM 755 O O . LYS A 1 95 ? -7.791 -3.812 10.531 1.00 82.50 95 LYS A O 1
ATOM 760 N N . TYR A 1 96 ? -5.836 -4.903 10.366 1.00 84.19 96 TYR A N 1
ATOM 761 C CA . TYR A 1 96 ? -6.162 -5.927 11.355 1.00 84.19 96 TYR A CA 1
ATOM 762 C C . TYR A 1 96 ? -6.466 -5.311 12.728 1.00 84.19 96 TYR A C 1
ATOM 764 O O . TYR A 1 96 ? -7.503 -5.594 13.326 1.00 84.19 96 TYR A O 1
ATOM 772 N N . HIS A 1 97 ? -5.609 -4.403 13.207 1.00 81.81 97 HIS A N 1
ATOM 773 C CA . HIS A 1 97 ? -5.842 -3.693 14.468 1.00 81.81 97 HIS A CA 1
ATOM 774 C C . HIS A 1 97 ? -7.076 -2.789 14.424 1.00 81.81 97 HIS A C 1
ATOM 776 O O . HIS A 1 97 ? -7.782 -2.674 15.427 1.00 81.81 97 HIS A O 1
ATOM 782 N N . TYR A 1 98 ? -7.356 -2.176 13.275 1.00 82.69 98 TYR A N 1
ATOM 783 C CA . TYR A 1 98 ? -8.545 -1.358 13.079 1.00 82.69 98 TYR A CA 1
ATOM 784 C C . TYR A 1 98 ? -9.831 -2.190 13.164 1.00 82.69 98 TYR A C 1
ATOM 786 O O . TYR A 1 98 ? -10.741 -1.824 13.906 1.00 82.69 98 TYR A O 1
ATOM 794 N N . GLU A 1 99 ? -9.899 -3.327 12.465 1.00 83.75 99 GLU A N 1
ATOM 795 C CA . GLU A 1 99 ? -11.061 -4.224 12.516 1.00 83.75 99 GLU A CA 1
ATOM 796 C C . GLU A 1 99 ? -11.275 -4.793 13.921 1.00 83.75 99 GLU A C 1
ATOM 798 O O . GLU A 1 99 ? -12.404 -4.794 14.416 1.00 83.75 99 GLU A O 1
ATOM 803 N N . LEU A 1 100 ? -10.193 -5.176 14.608 1.00 82.81 100 LEU A N 1
ATOM 804 C CA . LEU A 1 100 ? -10.256 -5.622 15.999 1.00 82.81 100 LEU A CA 1
ATOM 805 C C . LEU A 1 100 ? -10.821 -4.523 16.913 1.00 82.81 100 LEU A C 1
ATOM 807 O O . LEU A 1 100 ? -11.701 -4.771 17.734 1.00 82.81 100 LEU A O 1
ATOM 811 N N . SER A 1 101 ? -10.345 -3.288 16.743 1.00 83.81 101 SER A N 1
ATOM 812 C CA . SER A 1 101 ? -10.781 -2.135 17.540 1.00 83.81 101 SER A CA 1
ATOM 813 C C . SER A 1 101 ? -12.249 -1.778 17.281 1.00 83.81 101 SER A C 1
ATOM 815 O O . SER A 1 101 ? -12.975 -1.408 18.206 1.00 83.81 101 SER A O 1
ATOM 817 N N . LEU A 1 102 ? -12.711 -1.914 16.035 1.00 83.69 102 LEU A N 1
ATOM 818 C CA . LEU A 1 102 ? -14.107 -1.703 15.657 1.00 83.69 102 LEU A CA 1
ATOM 819 C C . LEU A 1 102 ? -15.023 -2.763 16.278 1.00 83.69 102 LEU A C 1
ATOM 821 O O . LEU A 1 102 ? -16.087 -2.424 16.793 1.00 83.69 102 LEU A O 1
ATOM 825 N N . MET A 1 103 ? -14.579 -4.019 16.304 1.00 84.12 103 MET A N 1
ATOM 826 C CA . MET A 1 103 ? -15.312 -5.108 16.941 1.00 84.12 103 MET A CA 1
ATOM 827 C C . MET A 1 103 ? -15.439 -4.915 18.456 1.00 84.12 103 MET A C 1
ATOM 829 O O . MET A 1 103 ? -16.539 -5.003 18.997 1.00 84.12 103 MET A O 1
ATOM 833 N N . VAL A 1 104 ? -14.342 -4.562 19.138 1.00 82.69 104 VAL A N 1
ATOM 834 C CA . VAL A 1 104 ? -14.361 -4.244 20.579 1.00 82.69 104 VAL A CA 1
ATOM 835 C C . VAL A 1 104 ? -15.332 -3.098 20.873 1.00 82.69 104 VAL A C 1
ATOM 837 O O . VAL A 1 104 ? -16.044 -3.118 21.875 1.00 82.69 104 VAL A O 1
ATOM 840 N N . ARG A 1 105 ? -15.406 -2.100 19.986 1.00 81.06 105 ARG A N 1
ATOM 841 C CA . ARG A 1 105 ? -16.350 -0.986 20.120 1.00 81.06 105 ARG A CA 1
ATOM 842 C C . ARG A 1 105 ? -17.806 -1.431 19.978 1.00 81.06 105 ARG A C 1
ATOM 844 O O . ARG A 1 105 ? -18.644 -0.928 20.719 1.00 81.06 105 ARG A O 1
ATOM 851 N N . GLN A 1 106 ? -18.107 -2.343 19.055 1.00 85.31 106 GLN A N 1
ATOM 852 C CA . GLN A 1 106 ? -19.454 -2.901 18.895 1.00 85.31 106 GLN A CA 1
ATOM 853 C C . GLN A 1 106 ? -19.870 -3.720 20.120 1.00 85.31 106 GLN A C 1
ATOM 855 O O . GLN A 1 106 ? -20.970 -3.515 20.623 1.00 85.31 106 GLN A O 1
ATOM 860 N N . MET A 1 107 ? -18.966 -4.550 20.654 1.00 82.94 107 MET A N 1
ATOM 861 C CA . MET A 1 107 ? -19.209 -5.304 21.891 1.00 82.94 107 MET A CA 1
ATOM 862 C C . MET A 1 107 ? -19.508 -4.377 23.076 1.00 82.94 107 MET A C 1
ATOM 864 O O . MET A 1 107 ? -20.504 -4.567 23.766 1.00 82.94 107 MET A O 1
ATOM 868 N N . LEU A 1 108 ? -18.693 -3.331 23.276 1.00 81.38 108 LEU A N 1
ATOM 869 C CA . LEU A 1 108 ? -18.917 -2.344 24.341 1.00 81.38 108 LEU A CA 1
ATOM 870 C C . LEU A 1 108 ? -20.249 -1.602 24.177 1.00 81.38 108 LEU A C 1
ATOM 872 O O . LEU A 1 108 ? -20.916 -1.314 25.165 1.00 81.38 108 LEU A O 1
ATOM 876 N N . LEU A 1 109 ? -20.638 -1.267 22.944 1.00 84.38 109 LEU A N 1
ATOM 877 C CA . LEU A 1 109 ? -21.903 -0.584 22.677 1.00 84.38 109 LEU A CA 1
ATOM 878 C C . LEU A 1 109 ? -23.101 -1.479 23.015 1.00 84.38 109 LEU A C 1
ATOM 880 O O . LEU A 1 109 ? -24.050 -1.018 23.643 1.00 84.38 109 LEU A O 1
ATOM 884 N N . GLU A 1 110 ? -23.045 -2.750 22.618 1.00 85.81 110 GLU A N 1
ATOM 885 C CA . GLU A 1 110 ? -24.086 -3.724 22.936 1.00 85.81 110 GLU A CA 1
ATOM 886 C C . GLU A 1 110 ? -24.197 -3.938 24.451 1.00 85.81 110 GLU A C 1
ATOM 888 O O . GLU A 1 110 ? -25.303 -3.949 24.988 1.00 85.81 110 GLU A O 1
ATOM 893 N N . GLU A 1 111 ? -23.066 -4.011 25.158 1.00 83.38 111 GLU A N 1
ATOM 894 C CA . GLU A 1 111 ? -23.035 -4.119 26.618 1.00 83.38 111 GLU A CA 1
ATOM 895 C C . GLU A 1 111 ? -23.705 -2.910 27.291 1.00 83.38 111 GLU A C 1
ATOM 897 O O . GLU A 1 111 ? -24.601 -3.087 28.118 1.00 83.38 111 GLU A O 1
ATOM 902 N N . ILE A 1 112 ? -23.377 -1.683 26.866 1.00 82.81 112 ILE A N 1
ATOM 903 C CA . ILE A 1 112 ? -24.023 -0.459 27.371 1.00 82.81 112 ILE A CA 1
ATOM 904 C C . ILE A 1 112 ? -25.541 -0.502 27.150 1.00 82.81 112 ILE A C 1
ATOM 906 O O . ILE A 1 112 ? -26.294 -0.192 28.073 1.00 82.81 112 ILE A O 1
ATOM 910 N N . LEU A 1 113 ? -25.999 -0.906 25.959 1.00 85.44 113 LEU A N 1
ATOM 911 C CA . LEU A 1 113 ? -27.430 -0.992 25.642 1.00 85.44 113 LEU A CA 1
ATOM 912 C C . LEU A 1 113 ? -28.146 -2.048 26.495 1.00 85.44 113 LEU A C 1
ATOM 914 O O . LEU A 1 113 ? -29.256 -1.804 26.965 1.00 85.44 113 LEU A O 1
ATOM 918 N N . THR A 1 114 ? -27.515 -3.200 26.737 1.00 85.00 114 THR A N 1
ATOM 919 C CA . THR A 1 114 ? -28.100 -4.256 27.582 1.00 85.00 114 THR A CA 1
ATOM 920 C C . THR A 1 114 ? -28.236 -3.823 29.040 1.00 85.00 114 THR A C 1
ATOM 922 O O . THR A 1 114 ? -29.297 -4.017 29.634 1.00 85.00 114 THR A O 1
ATOM 925 N N . VAL A 1 115 ? -27.213 -3.155 29.587 1.00 83.81 115 VAL A N 1
ATOM 926 C CA . VAL A 1 115 ? -27.241 -2.602 30.950 1.00 83.81 115 VAL A CA 1
ATOM 927 C C . VAL A 1 115 ? -28.294 -1.499 31.065 1.00 83.81 115 VAL A C 1
ATOM 929 O O . VAL A 1 115 ? -29.047 -1.470 32.036 1.00 83.81 115 VAL A O 1
ATOM 932 N N . GLN A 1 116 ? -28.400 -0.620 30.065 1.00 85.38 116 GLN A N 1
ATOM 933 C CA . GLN A 1 116 ? -29.373 0.474 30.064 1.00 85.38 116 GLN A CA 1
ATOM 934 C C . GLN A 1 116 ? -30.826 -0.020 29.989 1.00 85.38 116 GLN A C 1
ATOM 936 O O . GLN A 1 116 ? -31.701 0.569 30.617 1.00 85.38 116 GLN A O 1
ATOM 941 N N . ASN A 1 117 ? -31.079 -1.115 29.269 1.00 89.25 117 ASN A N 1
ATOM 942 C CA . ASN A 1 117 ? -32.413 -1.705 29.136 1.00 89.25 117 ASN A CA 1
ATOM 943 C C . ASN A 1 117 ? -32.809 -2.611 30.318 1.00 89.25 117 ASN A C 1
ATOM 945 O O . ASN A 1 117 ? -33.858 -3.250 30.268 1.00 89.25 117 ASN A O 1
ATOM 949 N N . GLY A 1 118 ? -31.978 -2.716 31.363 1.00 82.38 118 GLY A N 1
ATOM 950 C CA . GLY A 1 118 ? -32.252 -3.558 32.534 1.00 82.38 118 GLY A CA 1
ATOM 951 C C . GLY A 1 118 ? -32.225 -5.065 32.251 1.00 82.38 118 GLY A C 1
ATOM 952 O O . GLY A 1 118 ? -32.542 -5.863 33.129 1.00 82.38 118 GLY A O 1
ATOM 953 N N . GLN A 1 119 ? -31.825 -5.478 31.045 1.00 77.81 119 GLN A N 1
ATOM 954 C CA . GLN A 1 119 ? -31.621 -6.879 30.700 1.00 77.81 119 GLN A CA 1
ATOM 955 C C . GLN A 1 119 ? -30.199 -7.277 31.093 1.00 77.81 119 GLN A C 1
ATOM 957 O O . GLN A 1 119 ? -29.275 -7.246 30.279 1.00 77.81 119 GLN A O 1
ATOM 962 N N . MET A 1 120 ? -30.015 -7.656 32.360 1.00 67.62 120 MET A N 1
ATOM 963 C CA . MET A 1 120 ? -28.788 -8.330 32.784 1.00 67.62 120 MET A CA 1
ATOM 964 C C . MET A 1 120 ? -28.694 -9.675 32.056 1.00 67.62 120 MET A C 1
ATOM 966 O O . MET A 1 120 ? -29.394 -10.630 32.391 1.00 67.62 120 MET A O 1
ATOM 970 N N . LYS A 1 121 ? -27.841 -9.746 31.029 1.00 63.78 121 LYS A N 1
ATOM 971 C CA . LYS A 1 121 ? -27.453 -11.020 30.416 1.00 63.78 121 LYS A CA 1
ATOM 972 C C . LYS A 1 121 ? -26.772 -11.879 31.486 1.00 63.78 121 LYS A C 1
ATOM 974 O O . LYS A 1 121 ? -25.951 -11.380 32.253 1.00 63.78 121 LYS A O 1
ATOM 979 N N . SER A 1 122 ? -27.121 -13.165 31.535 1.00 68.38 122 SER A N 1
ATOM 980 C CA . SER A 1 122 ? -26.505 -14.121 32.461 1.00 68.38 122 SER A CA 1
ATOM 981 C C . SER A 1 122 ? -24.976 -14.142 32.268 1.00 68.38 122 SER A C 1
ATOM 983 O O . SER A 1 122 ? -24.518 -14.107 31.119 1.00 68.38 122 SER A O 1
ATOM 985 N N . PRO A 1 123 ? -24.170 -14.228 33.343 1.00 64.56 123 PRO A N 1
ATOM 986 C CA . PRO A 1 123 ? -22.706 -14.245 33.264 1.00 64.56 123 PRO A CA 1
ATOM 987 C C . PRO A 1 123 ? -22.135 -15.360 32.363 1.00 64.56 123 PRO A C 1
ATOM 989 O O . PRO A 1 123 ? -21.049 -15.198 31.803 1.00 64.56 123 PRO A O 1
ATOM 992 N N . GLU A 1 124 ? -22.879 -16.449 32.129 1.00 64.88 124 GLU A N 1
ATOM 993 C CA . GLU A 1 124 ? -22.505 -17.494 31.158 1.00 64.88 124 GLU A CA 1
ATOM 994 C C . GLU A 1 124 ? -22.521 -16.998 29.698 1.00 64.88 124 GLU A C 1
ATOM 996 O O . GLU A 1 124 ? -21.670 -17.389 28.896 1.00 64.88 124 GLU A O 1
ATOM 1001 N N . GLN A 1 125 ? -23.423 -16.074 29.343 1.00 60.00 125 GLN A N 1
ATOM 1002 C CA . GLN A 1 125 ? -23.457 -15.453 28.012 1.00 60.00 125 GLN A CA 1
ATOM 1003 C C . GLN A 1 125 ? -22.327 -14.429 27.821 1.00 60.00 125 GLN A C 1
ATOM 1005 O O . GLN A 1 125 ? -21.796 -14.302 26.716 1.00 60.00 125 GLN A O 1
ATOM 1010 N N . GLN A 1 126 ? -21.907 -13.740 28.889 1.00 58.88 126 GLN A N 1
ATOM 1011 C CA . GLN A 1 126 ? -20.754 -12.830 28.856 1.00 58.88 126 GLN A CA 1
ATOM 1012 C C . GLN A 1 126 ? -19.423 -13.582 28.687 1.00 58.88 126 GLN A C 1
ATOM 1014 O O . GLN A 1 126 ? -18.557 -13.126 27.939 1.00 58.88 126 GLN A O 1
ATOM 1019 N N . GLN A 1 127 ? -19.259 -14.765 29.293 1.00 57.53 127 GLN A N 1
ATOM 1020 C CA . GLN A 1 127 ? -18.060 -15.589 29.081 1.00 57.53 127 GLN A CA 1
ATOM 1021 C C . GLN A 1 127 ? -17.989 -16.208 27.678 1.00 57.53 127 GLN A C 1
ATOM 1023 O O . GLN A 1 127 ? -16.894 -16.323 27.121 1.00 57.53 127 GLN A O 1
ATOM 1028 N N . ALA A 1 128 ? -19.131 -16.541 27.068 1.00 55.91 128 ALA A N 1
ATOM 1029 C CA . ALA A 1 128 ? -19.173 -16.984 25.675 1.00 55.91 128 ALA A CA 1
ATOM 1030 C C . ALA A 1 128 ? -18.812 -15.852 24.689 1.00 55.91 128 ALA A C 1
ATOM 1032 O O . ALA A 1 128 ? -18.106 -16.099 23.711 1.00 55.91 128 ALA A O 1
ATOM 1033 N N . GLY A 1 129 ? -19.220 -14.608 24.975 1.00 54.50 129 GLY A N 1
ATOM 1034 C CA . GLY A 1 129 ? -18.867 -13.419 24.184 1.00 54.50 129 GLY A CA 1
ATOM 1035 C C . GLY A 1 129 ? -17.425 -12.921 24.374 1.00 54.50 129 GLY A C 1
ATOM 1036 O O . GLY A 1 129 ? -16.873 -12.278 23.483 1.00 54.50 129 GLY A O 1
ATOM 1037 N N . GLY A 1 130 ? -16.786 -13.250 25.502 1.00 56.47 130 GLY A N 1
ATOM 1038 C CA . GLY A 1 130 ? -15.408 -12.855 25.828 1.00 56.47 130 GLY A CA 1
ATOM 1039 C C . GLY A 1 130 ? -14.313 -13.636 25.092 1.00 56.47 130 GLY A C 1
ATOM 1040 O O . GLY A 1 130 ? -13.144 -13.239 25.117 1.00 56.47 130 GLY A O 1
ATOM 1041 N N . ARG A 1 131 ? -14.655 -14.729 24.396 1.00 57.12 131 ARG A N 1
ATOM 1042 C CA . ARG A 1 131 ? -13.734 -15.360 23.443 1.00 57.12 131 ARG A CA 1
ATOM 1043 C C . ARG A 1 131 ? -13.621 -14.443 22.237 1.00 57.12 131 ARG A C 1
ATOM 1045 O O . ARG A 1 131 ? -14.442 -14.569 21.337 1.00 57.12 131 ARG A O 1
ATOM 1052 N N . LEU A 1 132 ? -12.628 -13.539 22.267 1.00 61.31 132 LEU A N 1
ATOM 1053 C CA . LEU A 1 132 ? -12.215 -12.634 21.184 1.00 61.31 132 LEU A CA 1
ATOM 1054 C C . LEU A 1 132 ? -12.710 -13.156 19.842 1.00 61.31 132 LEU A C 1
ATOM 1056 O O . LEU A 1 132 ? -12.100 -14.054 19.250 1.00 61.31 132 LEU A O 1
ATOM 1060 N N . ALA A 1 133 ? -13.865 -12.651 19.423 1.00 65.25 133 ALA A N 1
ATOM 1061 C CA . ALA A 1 133 ? -14.476 -13.108 18.202 1.00 65.25 133 ALA A CA 1
ATOM 1062 C C . ALA A 1 133 ? -13.469 -12.790 17.093 1.00 65.25 133 ALA A C 1
ATOM 1064 O O . ALA A 1 133 ? -13.008 -11.659 16.940 1.00 65.25 133 ALA A O 1
ATOM 1065 N N . LYS A 1 134 ? -12.977 -13.840 16.432 1.00 70.50 134 LYS A N 1
ATOM 1066 C CA . LYS A 1 134 ? -11.960 -13.667 15.400 1.00 70.50 134 LYS A CA 1
ATOM 1067 C C . LYS A 1 134 ? -12.553 -12.762 14.317 1.00 70.50 134 LYS A C 1
ATOM 1069 O O . LYS A 1 134 ? -13.721 -12.954 13.971 1.00 70.50 134 LYS A O 1
ATOM 1074 N N . PRO A 1 135 ? -11.778 -11.804 13.781 1.00 71.38 135 PRO A N 1
ATOM 1075 C CA . PRO A 1 135 ? -12.226 -11.031 12.634 1.00 71.38 135 PRO A CA 1
ATOM 1076 C C . PRO A 1 135 ? -12.662 -11.986 11.520 1.00 71.38 135 PRO A C 1
ATOM 1078 O O . PRO A 1 135 ? -12.025 -13.019 11.295 1.00 71.38 135 PRO A O 1
ATOM 1081 N N . ASP A 1 136 ? -13.781 -11.653 10.877 1.00 79.31 136 ASP A N 1
ATOM 1082 C CA . ASP A 1 136 ? -14.412 -12.490 9.862 1.00 79.31 136 ASP A CA 1
ATOM 1083 C C . ASP A 1 136 ? -13.397 -12.835 8.751 1.00 79.31 136 ASP A C 1
ATOM 1085 O O . ASP A 1 136 ? -12.918 -11.934 8.045 1.00 79.31 136 ASP A O 1
ATOM 1089 N N . PRO A 1 137 ? -13.046 -14.125 8.572 1.00 78.25 137 PRO A N 1
ATOM 1090 C CA . PRO A 1 137 ? -12.038 -14.531 7.601 1.00 78.25 137 PRO A CA 1
ATOM 1091 C C . PRO A 1 137 ? -12.441 -14.186 6.161 1.00 78.25 137 PRO A C 1
ATOM 1093 O O . PRO A 1 137 ? -11.565 -14.008 5.310 1.00 78.25 137 PRO A O 1
ATOM 1096 N N . VAL A 1 138 ? -13.742 -14.056 5.874 1.00 84.56 138 VAL A N 1
ATOM 1097 C CA . VAL A 1 138 ? -14.249 -13.741 4.532 1.00 84.56 138 VAL A CA 1
ATOM 1098 C C . VAL A 1 138 ? -13.885 -12.312 4.139 1.00 84.56 138 VAL A C 1
ATOM 1100 O O . VAL A 1 138 ? -13.337 -12.092 3.056 1.00 84.56 138 VAL A O 1
ATOM 1103 N N . ARG A 1 139 ? -14.105 -11.344 5.038 1.00 79.19 139 ARG A N 1
ATOM 1104 C CA . ARG A 1 139 ? -13.721 -9.940 4.814 1.00 79.19 139 ARG A CA 1
ATOM 1105 C C . ARG A 1 139 ? -12.219 -9.783 4.632 1.00 79.19 139 ARG A C 1
ATOM 1107 O O . ARG A 1 139 ? -11.779 -9.063 3.732 1.00 79.19 139 ARG A O 1
ATOM 1114 N N . LEU A 1 140 ? -11.438 -10.502 5.438 1.00 78.50 140 LEU A N 1
ATOM 1115 C CA . LEU A 1 140 ? -9.984 -10.494 5.328 1.00 78.50 140 LEU A CA 1
ATOM 1116 C C . LEU A 1 140 ? -9.543 -11.009 3.948 1.00 78.50 140 LEU A C 1
ATOM 1118 O O . LEU A 1 140 ? -8.746 -10.362 3.266 1.00 78.50 140 LEU A O 1
ATOM 1122 N N . ARG A 1 141 ? -10.122 -12.127 3.487 1.00 81.88 141 ARG A N 1
ATOM 1123 C CA . ARG A 1 141 ? -9.836 -12.716 2.170 1.00 81.88 141 ARG A CA 1
ATOM 1124 C C . ARG A 1 141 ? -10.229 -11.797 1.014 1.00 81.88 141 ARG A C 1
ATOM 1126 O O . ARG A 1 141 ? -9.458 -11.660 0.062 1.00 81.88 141 ARG A O 1
ATOM 1133 N N . GLN A 1 142 ? -11.393 -11.155 1.087 1.00 84.06 142 GLN A N 1
ATOM 1134 C CA . GLN A 1 142 ? -11.842 -10.206 0.065 1.00 84.06 142 GLN A CA 1
ATOM 1135 C C . GLN A 1 142 ? -10.859 -9.040 -0.065 1.00 84.06 142 GLN A C 1
ATOM 1137 O O . GLN A 1 142 ? -10.484 -8.646 -1.168 1.00 84.06 142 GLN A O 1
ATOM 1142 N N . TRP A 1 143 ? -10.366 -8.535 1.065 1.00 81.19 143 TRP A N 1
ATOM 1143 C CA . TRP A 1 143 ? -9.382 -7.466 1.056 1.00 81.19 143 TRP A CA 1
ATOM 1144 C C . TRP A 1 143 ? -8.020 -7.899 0.494 1.00 81.19 143 TRP A C 1
ATOM 1146 O O . TRP A 1 143 ? -7.454 -7.169 -0.319 1.00 81.19 143 TRP A O 1
ATOM 1156 N N . TYR A 1 144 ? -7.523 -9.092 0.843 1.00 81.56 144 TYR A N 1
ATOM 1157 C CA . TYR A 1 144 ? -6.318 -9.646 0.211 1.00 81.56 144 TYR A CA 1
ATOM 1158 C C . TYR A 1 144 ? -6.480 -9.775 -1.303 1.00 81.56 144 TYR A C 1
ATOM 1160 O O . TYR A 1 144 ? -5.572 -9.421 -2.048 1.00 81.56 144 TYR A O 1
ATOM 1168 N N . THR A 1 145 ? -7.644 -10.234 -1.758 1.00 85.56 145 THR A N 1
ATOM 1169 C CA . THR A 1 145 ? -7.937 -10.383 -3.189 1.00 85.56 145 THR A CA 1
ATOM 1170 C C . THR A 1 145 ? -7.880 -9.031 -3.900 1.00 85.56 145 THR A C 1
ATOM 1172 O O . THR A 1 145 ? -7.215 -8.916 -4.925 1.00 85.56 145 THR A O 1
ATOM 1175 N N . ASN A 1 146 ? -8.474 -7.984 -3.318 1.00 84.94 146 ASN A N 1
ATOM 1176 C CA . ASN A 1 146 ? -8.388 -6.624 -3.860 1.00 84.94 146 ASN A CA 1
ATOM 1177 C C . ASN A 1 146 ? -6.943 -6.104 -3.892 1.00 84.94 146 ASN A C 1
ATOM 1179 O O . ASN A 1 146 ? -6.532 -5.471 -4.861 1.00 84.94 146 ASN A O 1
ATOM 1183 N N . LEU A 1 147 ? -6.151 -6.392 -2.857 1.00 83.44 147 LEU A N 1
ATOM 1184 C CA . LEU A 1 147 ? -4.743 -6.003 -2.808 1.00 83.44 147 LEU A CA 1
ATOM 1185 C C . LEU A 1 147 ? -3.926 -6.703 -3.909 1.00 83.44 147 LEU A C 1
ATOM 1187 O O . LEU A 1 147 ? -3.144 -6.056 -4.602 1.00 83.44 147 LEU A O 1
ATOM 1191 N N . PHE A 1 148 ? -4.147 -8.002 -4.122 1.00 84.88 148 PHE A N 1
ATOM 119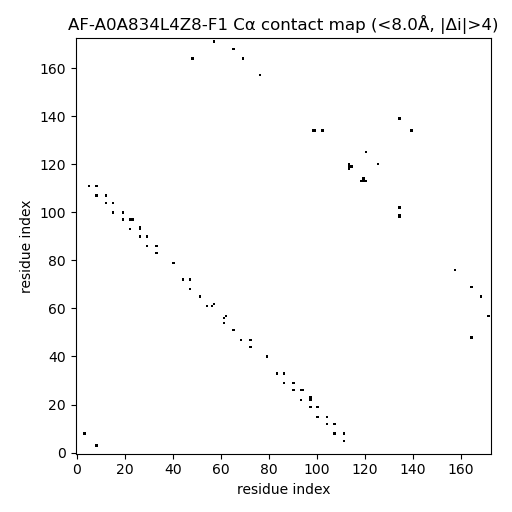2 C CA . PHE A 1 148 ? -3.530 -8.749 -5.221 1.00 84.88 148 PHE A CA 1
ATOM 1193 C C . PHE A 1 148 ? -3.988 -8.261 -6.595 1.00 84.88 148 PHE A C 1
ATOM 1195 O O . PHE A 1 148 ? -3.164 -8.177 -7.502 1.00 84.88 148 PHE A O 1
ATOM 1202 N N . ALA A 1 149 ? -5.260 -7.887 -6.744 1.00 87.56 149 ALA A N 1
ATOM 1203 C CA . ALA A 1 149 ? -5.779 -7.316 -7.982 1.00 87.56 149 ALA A CA 1
ATOM 1204 C C . ALA A 1 149 ? -5.077 -5.997 -8.352 1.00 87.56 149 ALA A C 1
ATOM 1206 O O . ALA A 1 149 ? -4.864 -5.739 -9.530 1.00 87.56 149 ALA A O 1
ATOM 1207 N N . ILE A 1 150 ? -4.657 -5.199 -7.363 1.00 84.12 150 ILE A N 1
ATOM 1208 C CA . ILE A 1 150 ? -3.882 -3.965 -7.580 1.00 84.12 150 ILE A CA 1
ATOM 1209 C C . ILE A 1 150 ? -2.396 -4.266 -7.834 1.00 84.12 150 ILE A C 1
ATOM 1211 O O . ILE A 1 150 ? -1.757 -3.601 -8.646 1.00 84.12 150 ILE A O 1
ATOM 1215 N N . LEU A 1 151 ? -1.824 -5.273 -7.168 1.00 85.88 151 LEU A N 1
ATOM 1216 C CA . LEU A 1 151 ? -0.408 -5.628 -7.332 1.00 85.88 151 LEU A CA 1
ATOM 1217 C C . LEU A 1 151 ? -0.116 -6.358 -8.641 1.00 85.88 151 LEU A C 1
ATOM 1219 O O . LEU A 1 151 ? 0.945 -6.158 -9.224 1.00 85.88 151 LEU A O 1
ATOM 1223 N N . SER A 1 152 ? -1.044 -7.188 -9.113 1.00 87.25 152 SER A N 1
ATOM 1224 C CA . SER A 1 152 ? -0.908 -7.956 -10.352 1.00 87.25 152 SER A CA 1
ATOM 1225 C C . SER A 1 152 ? -0.548 -7.101 -11.581 1.00 87.25 152 SER A C 1
ATOM 1227 O O . SER A 1 152 ? 0.460 -7.418 -12.218 1.00 87.25 152 SER A O 1
ATOM 1229 N N . PRO A 1 153 ? -1.259 -6.000 -11.910 1.00 88.38 153 PRO A N 1
ATOM 1230 C CA . PRO A 1 153 ? -0.898 -5.154 -13.047 1.00 88.38 153 PRO A CA 1
ATOM 1231 C C . PRO A 1 153 ? 0.459 -4.476 -12.854 1.00 88.38 153 PRO A C 1
ATOM 1233 O O . PRO A 1 153 ? 1.168 -4.249 -13.829 1.00 88.38 153 PRO A O 1
ATOM 1236 N N . LEU A 1 154 ? 0.860 -4.201 -11.611 1.00 84.62 154 LEU A N 1
ATOM 1237 C CA . LEU A 1 154 ? 2.159 -3.610 -11.310 1.00 84.62 154 LEU A CA 1
ATOM 1238 C C . LEU A 1 154 ? 3.302 -4.598 -11.580 1.00 84.62 154 LEU A C 1
ATOM 1240 O O . LEU A 1 154 ? 4.291 -4.228 -12.206 1.00 84.62 154 LEU A O 1
ATOM 1244 N N . ILE A 1 155 ? 3.129 -5.868 -11.189 1.00 87.19 155 ILE A N 1
ATOM 1245 C CA . ILE A 1 155 ? 4.046 -6.963 -11.550 1.00 87.19 155 ILE A CA 1
ATOM 1246 C C . ILE A 1 155 ? 4.121 -7.094 -13.070 1.00 87.19 155 ILE A C 1
ATOM 1248 O O . ILE A 1 155 ? 5.216 -7.091 -13.630 1.00 87.19 155 ILE A O 1
ATOM 1252 N N . ALA A 1 156 ? 2.967 -7.175 -13.739 1.00 90.94 156 ALA A N 1
ATOM 1253 C CA . ALA A 1 156 ? 2.903 -7.313 -15.189 1.00 90.94 156 ALA A CA 1
ATOM 1254 C C . ALA A 1 156 ? 3.614 -6.150 -15.897 1.00 90.94 156 ALA A C 1
ATOM 1256 O O . ALA A 1 156 ? 4.421 -6.379 -16.794 1.00 90.94 156 ALA A O 1
ATOM 1257 N N . PHE A 1 157 ? 3.392 -4.914 -15.444 1.00 86.06 157 PHE A N 1
ATOM 1258 C CA . PHE A 1 157 ? 4.052 -3.724 -15.974 1.00 86.06 157 PHE A CA 1
ATOM 1259 C C . PHE A 1 157 ? 5.573 -3.766 -15.785 1.00 86.06 157 PHE A C 1
ATOM 1261 O O . PHE A 1 157 ? 6.318 -3.479 -16.724 1.00 86.06 157 PHE A O 1
ATOM 1268 N N . THR A 1 158 ? 6.058 -4.167 -14.606 1.00 86.25 158 THR A N 1
ATOM 1269 C CA . THR A 1 158 ? 7.498 -4.327 -14.359 1.00 86.25 158 THR A CA 1
ATOM 1270 C C . THR A 1 158 ? 8.114 -5.375 -15.289 1.00 86.25 158 THR A C 1
ATOM 1272 O O . THR A 1 158 ? 9.165 -5.121 -15.876 1.00 86.25 158 THR A O 1
ATOM 1275 N N . VAL A 1 159 ? 7.456 -6.526 -15.462 1.00 89.69 159 VAL A N 1
ATOM 1276 C CA . VAL A 1 159 ? 7.925 -7.603 -16.350 1.00 89.69 159 VAL A CA 1
ATOM 1277 C C . VAL A 1 159 ? 7.945 -7.143 -17.808 1.00 89.69 159 VAL A C 1
ATOM 1279 O O . VAL A 1 159 ? 8.948 -7.341 -18.489 1.00 89.69 159 VAL A O 1
ATOM 1282 N N . LEU A 1 160 ? 6.884 -6.479 -18.275 1.00 89.31 160 LEU A N 1
ATOM 1283 C CA . LEU A 1 160 ? 6.803 -5.932 -19.633 1.00 89.31 160 LEU A CA 1
ATOM 1284 C C . LEU A 1 160 ? 7.888 -4.885 -19.894 1.00 89.31 160 LEU A C 1
ATOM 1286 O O . LEU A 1 160 ? 8.521 -4.910 -20.946 1.00 89.31 160 LEU A O 1
ATOM 1290 N N . THR A 1 161 ? 8.145 -4.001 -18.928 1.00 84.50 161 THR A N 1
ATOM 1291 C CA . THR A 1 161 ? 9.196 -2.979 -19.038 1.00 84.50 161 THR A CA 1
ATOM 1292 C C . THR A 1 161 ? 10.577 -3.626 -19.134 1.00 84.50 161 THR A C 1
ATOM 1294 O O . THR A 1 161 ? 11.362 -3.276 -20.010 1.00 84.50 161 THR A O 1
ATOM 1297 N N . LEU A 1 162 ? 10.867 -4.608 -18.274 1.00 85.69 162 LEU A N 1
ATOM 1298 C CA . LEU A 1 162 ? 12.122 -5.363 -18.316 1.00 85.69 162 LEU A CA 1
ATOM 1299 C C . LEU A 1 162 ? 12.298 -6.097 -19.645 1.00 85.69 162 LEU A C 1
ATOM 1301 O O . LEU A 1 162 ? 13.375 -6.038 -20.234 1.00 85.69 162 LEU A O 1
ATOM 1305 N N . TYR A 1 163 ? 11.239 -6.742 -20.134 1.00 88.88 163 TYR A N 1
ATOM 1306 C CA . TYR A 1 163 ? 11.245 -7.421 -21.422 1.00 88.88 163 TYR A CA 1
ATOM 1307 C C . TYR A 1 163 ? 11.531 -6.449 -22.572 1.00 88.88 163 TYR A C 1
ATOM 1309 O O . TYR A 1 163 ? 12.440 -6.696 -23.361 1.00 88.88 163 TYR A O 1
ATOM 1317 N N . ALA A 1 164 ? 10.835 -5.310 -22.623 1.00 85.44 164 ALA A N 1
ATOM 1318 C CA . ALA A 1 164 ? 11.068 -4.280 -23.633 1.00 85.44 164 ALA A CA 1
ATOM 1319 C C . ALA A 1 164 ? 12.512 -3.754 -23.587 1.00 85.44 164 ALA A C 1
ATOM 1321 O O . ALA A 1 164 ? 13.156 -3.640 -24.627 1.00 85.44 164 ALA A O 1
ATOM 1322 N N . CYS A 1 165 ? 13.057 -3.503 -22.390 1.00 83.00 165 CYS A N 1
ATOM 1323 C CA . CYS A 1 165 ? 14.456 -3.111 -22.235 1.00 83.00 165 CYS A CA 1
ATOM 1324 C C . CYS A 1 165 ? 15.414 -4.182 -22.774 1.00 83.00 165 CYS A C 1
ATOM 1326 O O . CYS A 1 165 ? 16.358 -3.838 -23.476 1.00 83.00 165 CYS A O 1
ATOM 1328 N N . ILE A 1 166 ? 15.180 -5.464 -22.481 1.00 84.94 166 ILE A N 1
ATOM 1329 C CA . ILE A 1 166 ? 16.020 -6.567 -22.972 1.00 84.94 166 ILE A CA 1
ATOM 1330 C C . ILE A 1 166 ? 15.964 -6.661 -24.500 1.00 84.94 166 ILE A C 1
ATOM 1332 O O . ILE A 1 166 ? 17.013 -6.768 -25.129 1.00 84.94 166 ILE A O 1
ATOM 1336 N N . VAL A 1 167 ? 14.773 -6.582 -25.098 1.00 86.19 167 VAL A N 1
ATOM 1337 C CA . VAL A 1 167 ? 14.610 -6.636 -26.559 1.00 86.19 167 VAL A CA 1
ATOM 1338 C C . VAL A 1 167 ? 15.353 -5.478 -27.222 1.00 86.19 167 VAL A C 1
ATOM 1340 O O . VAL A 1 167 ? 16.198 -5.724 -28.073 1.00 86.19 167 VAL A O 1
ATOM 1343 N N . ILE A 1 168 ? 15.149 -4.237 -26.765 1.00 81.38 168 ILE A N 1
ATOM 1344 C CA . ILE A 1 168 ? 15.838 -3.048 -27.307 1.00 81.38 168 ILE A CA 1
ATOM 1345 C C . ILE A 1 168 ? 17.367 -3.164 -27.172 1.00 81.38 168 ILE A C 1
ATOM 1347 O O . ILE A 1 168 ? 18.117 -2.699 -28.031 1.00 81.38 168 ILE A O 1
ATOM 1351 N N . LEU A 1 169 ? 17.853 -3.781 -26.091 1.00 77.50 169 LEU A N 1
ATOM 1352 C CA . LEU A 1 169 ? 19.282 -4.010 -25.879 1.00 77.50 169 LEU A CA 1
ATOM 1353 C C . LEU A 1 169 ? 19.870 -5.075 -26.810 1.00 77.50 169 LEU A C 1
ATOM 1355 O O . LEU A 1 169 ? 21.048 -4.974 -27.155 1.00 77.50 169 LEU A O 1
ATOM 1359 N N . LEU A 1 170 ? 19.082 -6.087 -27.180 1.00 80.94 170 LEU A N 1
ATOM 1360 C CA . LEU A 1 170 ? 19.508 -7.190 -28.041 1.00 80.94 170 LEU A CA 1
ATOM 1361 C C . LEU A 1 170 ? 19.398 -6.852 -29.534 1.00 80.94 170 LEU A C 1
ATOM 1363 O O . LEU A 1 170 ? 20.306 -7.221 -30.271 1.00 80.94 170 LEU A O 1
ATOM 1367 N N . ASP A 1 171 ? 18.357 -6.120 -29.946 1.00 74.94 171 ASP A N 1
ATOM 1368 C CA . ASP A 1 171 ? 18.110 -5.701 -31.342 1.00 74.94 171 ASP A CA 1
ATOM 1369 C C . ASP A 1 171 ? 19.022 -4.553 -31.803 1.00 74.94 171 ASP A C 1
ATOM 1371 O O . ASP A 1 171 ? 19.141 -4.269 -32.987 1.00 74.94 171 ASP A O 1
ATOM 1375 N N . GLY A 1 172 ? 19.690 -3.864 -30.872 1.00 59.91 172 GLY A N 1
ATOM 1376 C CA . GLY A 1 172 ? 20.691 -2.841 -31.187 1.00 59.91 172 GLY A CA 1
ATOM 1377 C C . GLY A 1 172 ? 22.062 -3.388 -31.614 1.00 59.91 172 GLY A C 1
ATOM 1378 O O . GLY A 1 172 ? 23.042 -2.648 -31.497 1.00 59.91 172 GLY A O 1
ATOM 1379 N N . LYS A 1 173 ? 22.148 -4.663 -32.009 1.00 48.94 173 LYS A N 1
ATOM 1380 C CA . LYS A 1 173 ? 23.317 -5.314 -32.619 1.00 48.94 173 LYS A CA 1
ATOM 1381 C C . LYS A 1 173 ? 23.079 -5.498 -34.109 1.00 48.94 173 LYS A C 1
ATOM 1383 O O . LYS A 1 173 ? 24.063 -5.312 -34.853 1.00 48.94 173 LYS A O 1
#